Protein AF-A0A961JE05-F1 (afdb_monomer_lite)

Structure (mmCIF, N/CA/C/O backbone):
data_AF-A0A961JE05-F1
#
_entry.id   AF-A0A961JE05-F1
#
loop_
_atom_site.group_PDB
_atom_site.id
_atom_site.type_symbol
_atom_site.label_atom_id
_atom_site.label_alt_id
_atom_site.label_comp_id
_atom_site.label_asym_id
_atom_site.label_entity_id
_atom_site.label_seq_id
_atom_site.pdbx_PDB_ins_code
_atom_site.Cartn_x
_atom_site.Cartn_y
_atom_site.Cartn_z
_atom_site.occupancy
_atom_site.B_iso_or_equiv
_atom_site.auth_seq_id
_atom_site.auth_comp_id
_atom_site.auth_asym_id
_atom_site.auth_atom_id
_atom_site.pdbx_PDB_model_num
ATOM 1 N N . ILE A 1 1 ? -11.642 -9.986 -17.068 1.00 35.81 1 ILE A N 1
ATOM 2 C CA . ILE A 1 1 ? -10.400 -10.765 -16.869 1.00 35.81 1 ILE A CA 1
ATOM 3 C C . ILE A 1 1 ? -9.243 -9.770 -16.890 1.00 35.81 1 ILE A C 1
ATOM 5 O O . ILE A 1 1 ? -8.841 -9.327 -17.954 1.00 35.81 1 ILE A O 1
ATOM 9 N N . TRP A 1 2 ? -8.796 -9.326 -15.712 1.00 45.19 2 TRP A N 1
ATOM 10 C CA . TRP A 1 2 ? -7.617 -8.461 -15.528 1.00 45.19 2 TRP A CA 1
ATOM 11 C C . TRP A 1 2 ? -6.359 -9.343 -15.377 1.00 45.19 2 TRP A C 1
ATOM 13 O O . TRP A 1 2 ? -5.475 -9.059 -14.589 1.00 45.19 2 TRP A O 1
ATOM 23 N N . GLU A 1 3 ? -6.317 -10.487 -16.067 1.00 48.25 3 GLU A N 1
ATOM 24 C CA . GLU A 1 3 ? -5.237 -11.480 -15.931 1.00 48.25 3 GLU A CA 1
ATOM 25 C C . GLU A 1 3 ? -4.136 -11.292 -16.988 1.00 48.25 3 GLU A C 1
ATOM 27 O O . GLU A 1 3 ? -3.041 -11.817 -16.834 1.00 48.25 3 GLU A O 1
ATOM 32 N N . GLY A 1 4 ? -4.375 -10.490 -18.035 1.00 43.50 4 GLY A N 1
ATOM 33 C CA . GLY A 1 4 ? -3.404 -10.285 -19.119 1.00 43.50 4 GLY A CA 1
ATOM 34 C C . GLY A 1 4 ? -2.341 -9.216 -18.838 1.00 43.50 4 GLY A C 1
ATOM 35 O O . GLY A 1 4 ? -1.165 -9.428 -19.111 1.00 43.50 4 GLY A O 1
ATOM 36 N N . SER A 1 5 ? -2.725 -8.067 -18.266 1.00 48.59 5 SER A N 1
ATOM 37 C CA . SER A 1 5 ? -1.797 -6.954 -17.994 1.00 48.59 5 SER A CA 1
ATOM 38 C C . SER A 1 5 ? -1.062 -7.082 -16.657 1.00 48.59 5 SER A C 1
ATOM 40 O O . SER A 1 5 ? 0.028 -6.538 -16.515 1.00 48.59 5 SER A O 1
ATOM 42 N N . GLY A 1 6 ? -1.617 -7.824 -15.690 1.00 47.72 6 GLY A N 1
ATOM 43 C CA . GLY A 1 6 ? -1.034 -8.009 -14.352 1.00 47.72 6 GLY A CA 1
ATOM 44 C C . GLY A 1 6 ? 0.370 -8.628 -14.350 1.00 47.72 6 GLY A C 1
ATOM 45 O O . GLY A 1 6 ? 1.187 -8.293 -13.498 1.00 47.72 6 GLY A O 1
ATOM 46 N N . ASN A 1 7 ? 0.683 -9.474 -15.336 1.00 48.41 7 ASN A N 1
ATOM 47 C CA . ASN A 1 7 ? 1.966 -10.183 -15.402 1.00 48.41 7 ASN A CA 1
ATOM 48 C C . ASN A 1 7 ? 3.118 -9.324 -15.952 1.00 48.41 7 ASN A C 1
ATOM 50 O O . ASN A 1 7 ? 4.263 -9.516 -15.554 1.00 48.41 7 ASN A O 1
ATOM 54 N N . VAL A 1 8 ? 2.832 -8.344 -16.818 1.00 50.69 8 VAL A N 1
ATOM 55 C CA . VAL A 1 8 ? 3.846 -7.387 -17.312 1.00 50.69 8 VAL A CA 1
ATOM 56 C C . VAL A 1 8 ? 4.164 -6.330 -16.244 1.00 50.69 8 VAL A C 1
ATOM 58 O O . VAL A 1 8 ? 5.271 -5.809 -16.183 1.00 50.69 8 VAL A O 1
ATOM 61 N N . ILE A 1 9 ? 3.211 -6.082 -15.348 1.00 56.16 9 ILE A N 1
ATOM 62 C CA . ILE A 1 9 ? 3.231 -5.056 -14.302 1.00 56.16 9 ILE A CA 1
ATOM 63 C C . ILE A 1 9 ? 4.199 -5.379 -13.138 1.00 56.16 9 ILE A C 1
ATOM 65 O O . ILE A 1 9 ? 4.815 -4.482 -12.569 1.00 56.16 9 ILE A O 1
ATOM 69 N N . CYS A 1 10 ? 4.418 -6.660 -12.816 1.00 60.41 10 CYS A N 1
ATOM 70 C CA . CYS A 1 10 ? 5.403 -7.077 -11.802 1.00 60.41 10 CYS A CA 1
ATOM 71 C C . CYS A 1 10 ? 6.865 -6.851 -12.253 1.00 60.41 10 CYS A C 1
ATOM 73 O O . CYS A 1 10 ? 7.786 -6.823 -11.432 1.00 60.41 10 CYS A O 1
ATOM 75 N N . LEU A 1 11 ? 7.105 -6.673 -13.559 1.00 70.38 11 LEU A N 1
ATOM 76 C CA . LEU A 1 11 ? 8.462 -6.620 -14.102 1.00 70.38 11 LEU A CA 1
ATOM 77 C C . LEU A 1 11 ? 9.250 -5.401 -13.636 1.00 70.38 11 LEU A C 1
ATOM 79 O O . LEU A 1 11 ? 10.468 -5.497 -13.565 1.00 70.38 11 LEU A O 1
ATOM 83 N N . ASP A 1 12 ? 8.613 -4.284 -13.294 1.00 77.50 12 ASP A N 1
ATOM 84 C CA . ASP A 1 12 ? 9.356 -3.091 -12.875 1.00 77.50 12 ASP A CA 1
ATOM 85 C C . ASP A 1 12 ? 9.956 -3.245 -11.477 1.00 77.50 12 ASP A C 1
ATOM 87 O O . ASP A 1 12 ? 11.095 -2.835 -11.258 1.00 77.50 12 ASP A O 1
ATOM 91 N N . VAL A 1 13 ? 9.262 -3.939 -10.568 1.00 83.19 13 VAL A N 1
ATOM 92 C CA . VAL A 1 13 ? 9.837 -4.336 -9.273 1.00 83.19 13 VAL A CA 1
ATOM 93 C C . VAL A 1 13 ? 11.004 -5.292 -9.496 1.00 83.19 13 VAL A C 1
ATOM 95 O O . VAL A 1 13 ? 12.065 -5.102 -8.912 1.00 83.19 13 VAL A O 1
ATOM 98 N N . LEU A 1 14 ? 10.848 -6.281 -10.381 1.00 85.12 14 LEU A N 1
ATOM 99 C CA . LEU A 1 14 ? 11.914 -7.241 -10.685 1.00 85.12 14 LEU A CA 1
ATOM 100 C C . LEU A 1 14 ? 13.121 -6.580 -11.369 1.00 85.12 14 LEU A C 1
ATOM 102 O O . LEU A 1 14 ? 14.259 -6.921 -11.068 1.00 85.12 14 LEU A O 1
ATOM 106 N N . ARG A 1 15 ? 12.898 -5.609 -12.258 1.00 86.31 15 ARG A N 1
ATOM 107 C CA . ARG A 1 15 ? 13.955 -4.820 -12.909 1.00 86.31 15 ARG A CA 1
ATOM 108 C C . ARG A 1 15 ? 14.671 -3.912 -11.917 1.00 86.31 15 ARG A C 1
ATOM 110 O O . ARG A 1 15 ? 15.890 -3.792 -12.002 1.00 86.31 15 ARG A O 1
ATOM 117 N N . ALA A 1 16 ? 13.936 -3.282 -11.000 1.00 86.50 16 ALA A N 1
ATOM 118 C CA . ALA A 1 16 ? 14.522 -2.480 -9.932 1.00 86.50 16 ALA A CA 1
ATOM 119 C C . ALA A 1 16 ? 15.357 -3.360 -8.994 1.00 86.50 16 ALA A C 1
ATOM 121 O O . ALA A 1 16 ? 16.524 -3.058 -8.778 1.00 86.50 16 ALA A O 1
ATOM 122 N N . ALA A 1 17 ? 14.811 -4.498 -8.560 1.00 89.69 17 ALA A N 1
ATOM 123 C CA . ALA A 1 17 ? 15.513 -5.491 -7.752 1.00 89.69 17 ALA A CA 1
ATOM 124 C C . ALA A 1 17 ? 16.762 -6.052 -8.451 1.00 89.69 17 ALA A C 1
ATOM 126 O O . ALA A 1 17 ? 17.776 -6.279 -7.808 1.00 89.69 17 ALA A O 1
ATOM 127 N N . ALA A 1 18 ? 16.720 -6.266 -9.769 1.00 91.56 18 ALA A N 1
ATOM 128 C CA . ALA A 1 18 ? 17.885 -6.730 -10.519 1.00 91.56 18 ALA A CA 1
ATOM 129 C C . ALA A 1 18 ? 18.964 -5.645 -10.668 1.00 91.56 18 ALA A C 1
ATOM 131 O O . ALA A 1 18 ? 20.151 -5.961 -10.700 1.00 91.56 18 ALA A O 1
ATOM 132 N N . ARG A 1 19 ? 18.561 -4.374 -10.792 1.00 93.81 19 ARG A N 1
ATOM 133 C CA . ARG A 1 19 ? 19.483 -3.234 -10.899 1.00 93.81 19 ARG A CA 1
ATOM 134 C C . ARG A 1 19 ? 20.139 -2.905 -9.560 1.00 93.81 19 ARG A C 1
ATOM 136 O O . ARG A 1 19 ? 21.309 -2.542 -9.551 1.00 93.81 19 ARG A O 1
ATOM 143 N N . ASP A 1 20 ? 19.376 -3.000 -8.480 1.00 95.19 20 ASP A N 1
ATOM 144 C CA . ASP A 1 20 ? 19.805 -2.688 -7.122 1.00 95.19 20 ASP A CA 1
ATOM 145 C C . ASP A 1 20 ? 19.235 -3.722 -6.130 1.00 95.19 20 ASP A C 1
ATOM 147 O O . ASP A 1 20 ? 18.179 -3.506 -5.522 1.00 95.19 20 ASP A O 1
ATOM 151 N N . PRO A 1 21 ? 19.899 -4.885 -5.993 1.00 93.44 21 PRO A N 1
ATOM 152 C CA . PRO A 1 21 ? 19.425 -5.969 -5.134 1.00 93.44 21 PRO A CA 1
ATOM 153 C C . PRO A 1 21 ? 19.398 -5.603 -3.649 1.00 93.44 21 PRO A C 1
ATOM 155 O O . PRO A 1 21 ? 18.571 -6.126 -2.901 1.00 93.44 21 PRO A O 1
ATOM 158 N N . GLU A 1 22 ? 20.280 -4.700 -3.219 1.00 93.56 22 GLU A N 1
ATOM 159 C CA . GLU A 1 22 ? 20.389 -4.272 -1.822 1.00 93.56 22 GLU A CA 1
ATOM 160 C C . GLU A 1 22 ? 19.148 -3.474 -1.389 1.00 93.56 22 GLU A C 1
ATOM 162 O O . GLU A 1 22 ? 18.673 -3.619 -0.260 1.00 93.56 22 GLU A O 1
ATOM 167 N N . SER A 1 23 ? 18.534 -2.730 -2.316 1.00 92.81 23 SER A N 1
ATOM 168 C CA . SER A 1 23 ? 17.293 -1.980 -2.077 1.00 92.81 23 SER A CA 1
ATOM 169 C C . SER A 1 23 ? 16.045 -2.845 -1.867 1.00 92.81 23 SER A C 1
ATOM 171 O O . SER A 1 23 ? 15.020 -2.336 -1.410 1.00 92.81 23 SER A O 1
ATOM 173 N N . VAL A 1 24 ? 16.085 -4.149 -2.167 1.00 93.38 24 VAL A N 1
ATOM 174 C CA . VAL A 1 24 ? 14.910 -5.030 -2.016 1.00 93.38 24 VAL A CA 1
ATOM 175 C C . VAL A 1 24 ? 14.473 -5.125 -0.557 1.00 93.38 24 VAL A C 1
ATOM 177 O O . VAL A 1 24 ? 13.277 -5.049 -0.275 1.00 93.38 24 VAL A O 1
ATOM 180 N N . ALA A 1 25 ? 15.427 -5.260 0.367 1.00 94.81 25 ALA A N 1
ATOM 181 C CA . ALA A 1 25 ? 15.124 -5.325 1.794 1.00 94.81 25 ALA A CA 1
ATOM 182 C C . ALA A 1 25 ? 14.449 -4.029 2.266 1.00 94.81 25 ALA A C 1
ATOM 184 O O . ALA A 1 25 ? 13.364 -4.081 2.839 1.00 94.81 25 ALA A O 1
ATOM 185 N N . ALA A 1 26 ? 15.023 -2.877 1.904 1.00 94.69 26 ALA A N 1
ATOM 186 C CA . ALA A 1 26 ? 14.462 -1.570 2.236 1.00 94.69 26 ALA A CA 1
ATOM 187 C C . ALA A 1 26 ? 13.033 -1.394 1.689 1.00 94.69 26 ALA A C 1
ATOM 189 O O . ALA A 1 26 ? 12.142 -0.947 2.408 1.00 94.69 26 ALA A O 1
ATOM 190 N N . LEU A 1 27 ? 12.772 -1.807 0.443 1.00 94.12 27 LEU A N 1
ATOM 191 C CA . LEU A 1 27 ? 11.429 -1.752 -0.140 1.00 94.12 27 LEU A CA 1
ATOM 192 C C . LEU A 1 27 ? 10.422 -2.614 0.639 1.00 94.12 27 LEU A C 1
ATOM 194 O O . LEU A 1 27 ? 9.290 -2.186 0.873 1.00 94.12 27 LEU A O 1
ATOM 198 N N . LEU A 1 28 ? 10.809 -3.833 1.018 1.00 95.19 28 LEU A N 1
ATOM 199 C CA . LEU A 1 28 ? 9.944 -4.735 1.781 1.00 95.19 28 LEU A CA 1
ATOM 200 C C . LEU A 1 28 ? 9.666 -4.198 3.189 1.00 95.19 28 LEU A C 1
ATOM 202 O O . LEU A 1 28 ? 8.523 -4.279 3.647 1.00 95.19 28 LEU A O 1
ATOM 206 N N . ASP A 1 29 ? 10.667 -3.604 3.837 1.00 96.50 29 ASP A N 1
ATOM 207 C CA . ASP A 1 29 ? 10.526 -2.982 5.153 1.00 96.50 29 ASP A CA 1
ATOM 208 C C . ASP A 1 29 ? 9.574 -1.781 5.113 1.00 96.50 29 ASP A C 1
ATOM 210 O O . ASP A 1 29 ? 8.691 -1.664 5.967 1.00 96.50 29 ASP A O 1
ATOM 214 N N . GLU A 1 30 ? 9.660 -0.945 4.077 1.00 96.56 30 GLU A N 1
ATOM 215 C CA . GLU A 1 30 ? 8.742 0.181 3.863 1.00 96.56 30 GLU A CA 1
ATOM 216 C C . GLU A 1 30 ? 7.302 -0.289 3.596 1.00 96.56 30 GLU A C 1
ATOM 218 O O . GLU A 1 30 ? 6.339 0.234 4.169 1.00 96.56 30 GLU A O 1
ATOM 223 N N . ILE A 1 31 ? 7.121 -1.342 2.788 1.00 97.12 31 ILE A N 1
ATOM 224 C CA . ILE A 1 31 ? 5.802 -1.962 2.576 1.00 97.12 31 ILE A CA 1
ATOM 225 C C . ILE A 1 31 ? 5.252 -2.512 3.898 1.00 97.12 31 ILE A C 1
ATOM 227 O O . ILE A 1 31 ? 4.056 -2.360 4.184 1.00 97.12 31 ILE A O 1
ATOM 231 N N . ALA A 1 32 ? 6.095 -3.143 4.718 1.00 97.25 32 ALA A N 1
ATOM 232 C CA . ALA A 1 32 ? 5.706 -3.672 6.019 1.00 97.25 32 ALA A CA 1
ATOM 233 C C . ALA A 1 32 ? 5.329 -2.550 6.999 1.00 97.25 32 ALA A C 1
ATOM 235 O O . ALA A 1 32 ? 4.313 -2.666 7.692 1.00 97.25 32 ALA A O 1
ATOM 236 N N . LEU A 1 33 ? 6.085 -1.451 7.024 1.00 97.69 33 LEU A N 1
ATOM 237 C CA . LEU A 1 33 ? 5.799 -0.265 7.829 1.00 97.69 33 LEU A CA 1
ATOM 238 C C . LEU A 1 33 ? 4.443 0.348 7.458 1.00 97.69 33 LEU A C 1
ATOM 240 O O . LEU A 1 33 ? 3.571 0.493 8.321 1.00 97.69 33 LEU A O 1
ATOM 244 N N . ALA A 1 34 ? 4.223 0.624 6.170 1.00 97.44 34 ALA A N 1
ATOM 245 C CA . ALA A 1 34 ? 2.950 1.143 5.671 1.00 97.44 34 ALA A CA 1
ATOM 246 C C . ALA A 1 34 ? 1.783 0.193 5.992 1.00 97.44 34 ALA A C 1
ATOM 248 O O . ALA A 1 34 ? 0.705 0.625 6.408 1.00 97.44 34 ALA A O 1
ATOM 249 N N . SER A 1 35 ? 2.011 -1.118 5.869 1.00 97.38 35 SER A N 1
ATOM 250 C CA . SER A 1 35 ? 1.028 -2.151 6.206 1.00 97.38 35 SER A CA 1
ATOM 251 C C . SER A 1 35 ? 0.642 -2.136 7.687 1.00 97.38 35 SER A C 1
ATOM 253 O O . SER A 1 35 ? -0.545 -2.243 8.007 1.00 97.38 35 SER A O 1
ATOM 255 N N . ARG A 1 36 ? 1.609 -1.988 8.604 1.00 97.44 36 ARG A N 1
ATOM 256 C CA . ARG A 1 36 ? 1.341 -1.873 10.048 1.00 97.44 36 ARG A CA 1
ATOM 257 C C . ARG A 1 36 ? 0.541 -0.612 10.365 1.00 97.44 36 ARG A C 1
ATOM 259 O O . ARG A 1 36 ? -0.488 -0.710 11.033 1.00 97.44 36 ARG A O 1
ATOM 266 N N . ALA A 1 37 ? 0.950 0.534 9.823 1.00 97.12 37 ALA A N 1
ATOM 267 C CA . ALA A 1 37 ? 0.250 1.804 10.016 1.00 97.12 37 ALA A CA 1
ATOM 268 C C . ALA A 1 37 ? -1.213 1.734 9.541 1.00 97.12 37 ALA A C 1
ATOM 270 O O . ALA A 1 37 ? -2.130 2.139 10.257 1.00 97.12 37 ALA A O 1
ATOM 271 N N . LEU A 1 38 ? -1.459 1.148 8.366 1.00 96.44 38 LEU A N 1
ATOM 272 C CA . LEU A 1 38 ? -2.813 0.974 7.836 1.00 96.44 38 LEU A CA 1
ATOM 273 C C . LEU A 1 38 ? -3.669 0.031 8.682 1.00 96.44 38 LEU A C 1
ATOM 275 O O . LEU A 1 38 ? -4.857 0.292 8.858 1.00 96.44 38 LEU A O 1
ATOM 279 N N . ARG A 1 39 ? -3.091 -1.039 9.237 1.00 95.88 39 ARG A N 1
ATOM 280 C CA . ARG A 1 39 ? -3.814 -1.939 10.151 1.00 95.88 39 ARG A CA 1
ATOM 281 C C . ARG A 1 39 ? -4.158 -1.274 11.479 1.00 95.88 39 ARG A C 1
ATOM 283 O O . ARG A 1 39 ? -5.219 -1.568 12.018 1.00 95.88 39 ARG A O 1
ATOM 290 N N . ALA A 1 40 ? -3.304 -0.383 11.980 1.00 95.25 40 ALA A N 1
ATOM 291 C CA . ALA A 1 40 ? -3.599 0.408 13.172 1.00 95.25 40 ALA A CA 1
ATOM 292 C C . ALA A 1 40 ? -4.752 1.398 12.921 1.00 95.25 40 ALA A C 1
ATOM 294 O O . ALA A 1 40 ? -5.650 1.523 13.750 1.00 95.25 40 ALA A O 1
ATOM 295 N N . LEU A 1 41 ? -4.767 2.053 11.755 1.00 94.44 41 LEU A N 1
ATOM 296 C CA . LEU A 1 41 ? -5.840 2.977 11.359 1.00 94.44 41 LEU A CA 1
ATOM 297 C C . LEU A 1 41 ? -7.156 2.269 11.011 1.00 94.44 41 LEU A C 1
ATOM 299 O O . LEU A 1 41 ? -8.232 2.817 11.246 1.00 94.44 41 LEU A O 1
ATOM 303 N N . HIS A 1 42 ? -7.073 1.063 10.447 1.00 94.56 42 HIS A N 1
ATOM 304 C CA . HIS A 1 42 ? -8.214 0.265 10.009 1.00 94.56 42 HIS A CA 1
ATOM 305 C C . HIS A 1 42 ? -8.118 -1.171 10.552 1.00 94.56 42 HIS A C 1
ATOM 307 O O . HIS A 1 42 ? -7.755 -2.097 9.811 1.00 94.56 42 HIS A O 1
ATOM 313 N N . PRO A 1 43 ? -8.447 -1.389 11.839 1.00 95.31 43 PRO A N 1
ATOM 314 C CA . PRO A 1 43 ? -8.426 -2.718 12.439 1.00 95.31 43 PRO A CA 1
ATOM 315 C C . PRO A 1 43 ? -9.315 -3.706 11.675 1.00 95.31 43 PRO A C 1
ATOM 317 O O . PRO A 1 43 ? -10.430 -3.382 11.272 1.00 95.31 43 PRO A O 1
ATOM 320 N N . GLY A 1 44 ? -8.810 -4.922 11.453 1.00 94.31 44 GLY A N 1
ATOM 321 C CA . GLY A 1 44 ? -9.534 -5.970 10.724 1.00 94.31 44 GLY A CA 1
ATOM 322 C C . GLY A 1 44 ? -9.566 -5.809 9.198 1.00 94.31 44 GLY A C 1
ATOM 323 O O . GLY A 1 44 ? -10.195 -6.621 8.522 1.00 94.31 44 GLY A O 1
ATOM 324 N N . CYS A 1 45 ? -8.880 -4.811 8.627 1.00 96.31 45 CYS A N 1
ATOM 325 C CA . CYS A 1 45 ? -8.826 -4.655 7.174 1.00 96.31 45 CYS A CA 1
ATOM 326 C C . CYS A 1 45 ? -8.025 -5.771 6.472 1.00 96.31 45 CYS A C 1
ATOM 328 O O . CYS A 1 45 ? -7.043 -6.329 6.989 1.00 96.31 45 CYS A O 1
ATOM 330 N N . LYS A 1 46 ? -8.406 -6.050 5.222 1.00 96.94 46 LYS A N 1
ATOM 331 C CA . LYS A 1 46 ? -7.580 -6.779 4.257 1.00 96.94 46 LYS A CA 1
ATOM 332 C C . LYS A 1 46 ? -6.647 -5.779 3.579 1.00 96.94 46 LYS A C 1
ATOM 334 O O . LYS A 1 46 ? -7.099 -4.752 3.096 1.00 96.94 46 LYS A O 1
ATOM 339 N N . LEU A 1 47 ? -5.356 -6.089 3.498 1.00 97.38 47 LEU A N 1
ATOM 340 C CA . LEU A 1 47 ? -4.422 -5.273 2.722 1.00 97.38 47 LEU A CA 1
ATOM 341 C C . LEU A 1 47 ? -4.337 -5.770 1.277 1.00 97.38 47 LEU A C 1
ATOM 343 O O . LEU A 1 47 ? -4.217 -6.979 1.035 1.00 97.38 47 LEU A O 1
ATOM 347 N N . ASN A 1 48 ? -4.365 -4.829 0.339 1.00 96.31 48 ASN A N 1
ATOM 348 C CA . ASN A 1 48 ? -4.005 -5.019 -1.060 1.00 96.31 48 ASN A CA 1
ATOM 349 C C . ASN A 1 48 ? -2.694 -4.273 -1.322 1.00 96.31 48 ASN A C 1
ATOM 351 O O . ASN A 1 48 ? -2.626 -3.065 -1.109 1.00 96.31 48 ASN A O 1
ATOM 355 N N . VAL A 1 49 ? -1.675 -5.000 -1.782 1.00 94.88 49 VAL A N 1
ATOM 356 C CA . VAL A 1 49 ? -0.364 -4.453 -2.150 1.00 94.88 49 VAL A CA 1
ATOM 357 C C . VAL A 1 49 ? -0.138 -4.711 -3.633 1.00 94.88 49 VAL A C 1
ATOM 359 O O . VAL A 1 49 ? -0.306 -5.848 -4.074 1.00 94.88 49 VAL A O 1
ATOM 362 N N . ALA A 1 50 ? 0.193 -3.675 -4.404 1.00 91.88 50 ALA A N 1
ATOM 363 C CA . ALA A 1 50 ? 0.437 -3.805 -5.840 1.00 91.88 50 ALA A CA 1
ATOM 364 C C . ALA A 1 50 ? 1.377 -2.713 -6.364 1.00 91.88 50 ALA A C 1
ATOM 366 O O . ALA A 1 50 ? 1.155 -1.531 -6.116 1.00 91.88 50 ALA A O 1
ATOM 367 N N . ALA A 1 51 ? 2.377 -3.096 -7.155 1.00 90.25 51 ALA A N 1
ATOM 368 C CA . ALA A 1 51 ? 3.035 -2.190 -8.093 1.00 90.25 51 ALA A CA 1
ATOM 369 C C . ALA A 1 51 ? 2.263 -2.264 -9.414 1.00 90.25 51 ALA A C 1
ATOM 371 O O . ALA A 1 51 ? 1.977 -3.374 -9.847 1.00 90.25 51 ALA A O 1
ATOM 372 N N . LEU A 1 52 ? 1.869 -1.123 -9.993 1.00 85.94 52 LEU A N 1
ATOM 373 C CA . L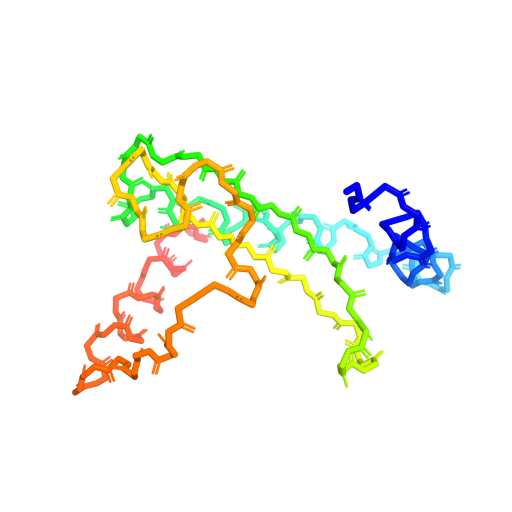EU A 1 52 ? 1.132 -1.053 -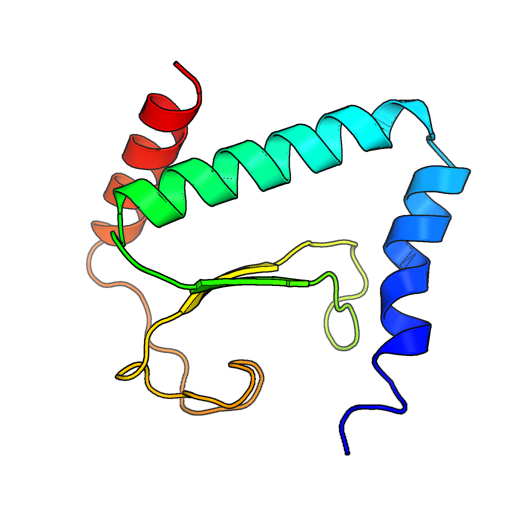11.265 1.00 85.94 52 LEU A CA 1
ATOM 374 C C . LEU A 1 52 ? 1.993 -0.443 -12.380 1.00 85.94 52 LEU A C 1
ATOM 376 O O . LEU A 1 52 ? 2.903 -1.096 -12.861 1.00 85.94 52 LEU A O 1
ATOM 380 N N . GLY A 1 53 ? 1.714 0.797 -12.791 1.00 83.38 53 GLY A N 1
ATOM 381 C CA . GLY A 1 53 ? 2.586 1.540 -13.714 1.00 83.38 53 GLY A CA 1
ATOM 382 C C . GLY A 1 53 ? 2.009 1.856 -15.099 1.00 83.38 53 GLY A C 1
ATOM 383 O O . GLY A 1 53 ? 2.678 2.498 -15.898 1.00 83.38 53 GLY A O 1
ATOM 384 N N . ASN A 1 54 ? 0.757 1.479 -15.394 1.00 83.31 54 ASN A N 1
ATOM 385 C CA . ASN A 1 54 ? 0.156 1.710 -16.723 1.00 83.31 54 ASN A CA 1
ATOM 386 C C . ASN A 1 54 ? -0.049 3.195 -17.074 1.00 83.31 54 ASN A C 1
ATOM 388 O O . ASN A 1 54 ? -0.071 3.548 -18.248 1.00 83.31 54 ASN A O 1
ATOM 392 N N . VAL A 1 55 ? -0.268 4.046 -16.066 1.00 85.88 55 VAL A N 1
ATOM 393 C CA . VAL A 1 55 ? -0.537 5.485 -16.251 1.00 85.88 55 VAL A CA 1
ATOM 394 C C . VAL A 1 55 ? 0.684 6.327 -15.879 1.00 85.88 55 VAL A C 1
ATOM 396 O O . VAL A 1 55 ? 1.029 7.261 -16.593 1.00 85.88 55 VAL A O 1
ATOM 399 N N . VAL A 1 56 ? 1.356 5.988 -14.775 1.00 87.62 56 VAL A N 1
ATOM 400 C CA . VAL A 1 56 ? 2.576 6.658 -14.304 1.00 87.62 56 VAL A CA 1
ATOM 401 C C . VAL A 1 56 ? 3.710 5.643 -14.325 1.00 87.62 56 VAL A C 1
ATOM 403 O O . VAL A 1 56 ? 3.658 4.670 -13.579 1.00 87.62 56 VAL A O 1
ATOM 406 N N . SER A 1 57 ? 4.717 5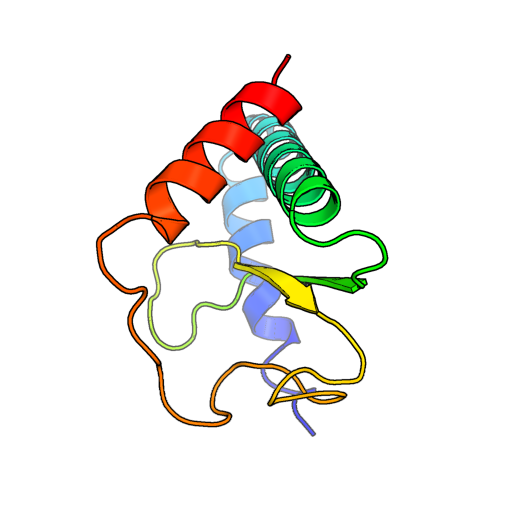.879 -15.167 1.00 87.38 57 SER A N 1
ATOM 407 C CA . SER A 1 57 ? 5.825 4.943 -15.418 1.00 87.38 57 SER A CA 1
ATOM 408 C C . SER A 1 57 ? 6.867 4.875 -14.301 1.00 87.38 57 SER A C 1
ATOM 410 O O . SER A 1 57 ? 7.658 3.938 -14.252 1.00 87.38 57 SER A O 1
ATOM 412 N N . GLN A 1 58 ? 6.902 5.862 -13.403 1.00 88.62 58 GLN A N 1
ATOM 413 C CA . GLN A 1 58 ? 7.767 5.810 -12.229 1.00 88.62 58 GLN A CA 1
ATOM 414 C C . GLN A 1 58 ? 7.317 4.669 -11.309 1.00 88.62 58 GLN A C 1
ATOM 416 O O . GLN A 1 58 ? 6.131 4.578 -10.991 1.00 88.62 58 GLN A O 1
ATOM 421 N N . LEU A 1 59 ? 8.254 3.831 -10.847 1.00 89.19 59 LEU A N 1
ATOM 422 C CA . LEU A 1 59 ? 7.955 2.757 -9.899 1.00 89.19 59 LEU A CA 1
ATOM 423 C C . LEU A 1 59 ? 7.308 3.331 -8.632 1.00 89.19 59 LEU A C 1
ATOM 425 O O . LEU A 1 59 ? 7.876 4.187 -7.960 1.00 89.19 59 LEU A O 1
ATOM 429 N N . HIS A 1 60 ? 6.129 2.821 -8.302 1.00 92.12 60 HIS A N 1
ATOM 430 C CA . HIS A 1 60 ? 5.413 3.137 -7.076 1.00 92.12 60 HIS A CA 1
ATOM 431 C C . HIS A 1 60 ? 4.611 1.913 -6.635 1.00 92.12 60 HIS A C 1
ATOM 433 O O . HIS A 1 60 ? 4.094 1.155 -7.463 1.00 92.12 60 HIS A O 1
ATOM 439 N N . VAL A 1 61 ? 4.501 1.723 -5.323 1.00 93.44 61 VAL A N 1
ATOM 440 C CA . VAL A 1 61 ? 3.770 0.604 -4.726 1.00 93.44 61 VAL A CA 1
ATOM 441 C C . VAL A 1 61 ? 2.551 1.142 -3.992 1.00 93.44 61 VAL A C 1
ATOM 443 O O . VAL A 1 61 ? 2.652 1.991 -3.111 1.00 93.44 61 VAL A O 1
ATOM 446 N N . HIS A 1 62 ? 1.382 0.633 -4.360 1.00 94.75 62 HIS A N 1
ATOM 447 C CA . HIS A 1 62 ? 0.126 0.890 -3.670 1.00 94.75 62 HIS A CA 1
ATOM 448 C C . HIS A 1 62 ? 0.021 -0.053 -2.473 1.00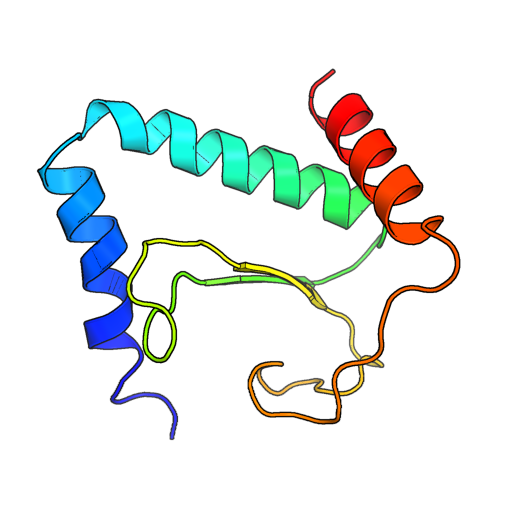 94.75 62 HIS A C 1
ATOM 450 O O . HIS A 1 62 ? 0.119 -1.266 -2.650 1.00 94.75 62 HIS A O 1
ATOM 456 N N . VAL A 1 63 ? -0.236 0.484 -1.280 1.00 96.31 63 VAL A N 1
ATOM 457 C CA . VAL A 1 63 ? -0.599 -0.285 -0.078 1.00 96.31 63 VAL A CA 1
ATOM 458 C C . VAL A 1 63 ? -1.955 0.233 0.394 1.00 96.31 63 VAL A C 1
ATOM 460 O O . VAL A 1 63 ? -2.084 1.397 0.762 1.00 96.31 63 VAL A O 1
ATOM 463 N N . ILE A 1 64 ? -2.992 -0.601 0.310 1.00 96.12 64 ILE A N 1
ATOM 464 C CA . ILE A 1 64 ? -4.389 -0.164 0.441 1.00 96.12 64 ILE A CA 1
ATOM 465 C C . ILE A 1 64 ? -5.114 -1.029 1.475 1.00 96.12 64 ILE A C 1
ATOM 467 O O . ILE A 1 64 ? -5.157 -2.253 1.342 1.00 96.12 64 ILE A O 1
ATOM 471 N N . ALA A 1 65 ? -5.731 -0.392 2.473 1.00 96.62 65 ALA A N 1
ATOM 472 C CA . ALA A 1 65 ? -6.650 -1.042 3.407 1.00 96.62 65 ALA A CA 1
ATOM 473 C C . ALA A 1 65 ? -8.040 -1.223 2.774 1.00 96.62 65 ALA A C 1
ATOM 475 O O . ALA A 1 65 ? -8.607 -0.279 2.228 1.00 96.62 65 ALA A O 1
ATOM 476 N N . ARG A 1 66 ? -8.586 -2.439 2.849 1.00 97.25 66 ARG A N 1
ATOM 477 C CA . ARG A 1 66 ? -9.868 -2.856 2.261 1.00 97.25 66 ARG A CA 1
ATOM 478 C C . ARG A 1 66 ? -10.771 -3.507 3.302 1.00 97.25 66 ARG A C 1
ATOM 480 O O . ARG A 1 66 ? -10.283 -4.153 4.234 1.00 97.25 66 ARG A O 1
ATOM 487 N N . HIS A 1 67 ? -12.081 -3.395 3.125 1.00 96.19 67 HIS A N 1
ATOM 488 C CA . HIS A 1 67 ? -13.080 -4.062 3.965 1.00 96.19 67 HIS A CA 1
ATOM 489 C C . HIS A 1 67 ? -14.374 -4.321 3.183 1.00 96.19 67 HIS A C 1
ATOM 491 O O . HIS A 1 67 ? -14.635 -3.683 2.170 1.00 96.19 67 HIS A O 1
ATOM 497 N N . ALA A 1 68 ? -15.221 -5.233 3.671 1.00 95.44 68 ALA A N 1
ATOM 498 C CA . ALA A 1 68 ? -16.399 -5.713 2.934 1.00 95.44 68 ALA A CA 1
ATOM 499 C C . ALA A 1 68 ? -17.435 -4.634 2.554 1.00 95.44 68 ALA A C 1
ATOM 501 O O . ALA A 1 68 ? -18.259 -4.858 1.674 1.00 95.44 68 ALA A O 1
ATOM 502 N N . GLY A 1 69 ? -17.398 -3.483 3.227 1.00 92.88 69 GLY A N 1
ATOM 503 C CA . GLY A 1 69 ? -18.282 -2.343 2.976 1.00 92.88 69 GLY A CA 1
ATOM 504 C C . GLY A 1 69 ? -17.626 -1.190 2.217 1.00 92.88 69 GLY A C 1
ATOM 505 O O . GLY A 1 69 ? -18.226 -0.122 2.141 1.00 92.88 69 GLY A O 1
ATOM 506 N N . ASP A 1 70 ? -16.391 -1.346 1.727 1.00 93.81 70 ASP A N 1
ATOM 507 C CA . ASP A 1 70 ? -15.752 -0.295 0.932 1.00 93.81 70 ASP A CA 1
ATOM 508 C C . ASP A 1 70 ? -16.359 -0.198 -0.475 1.00 93.81 70 ASP A C 1
ATOM 510 O O . ASP A 1 70 ? -16.927 -1.157 -0.997 1.00 93.81 70 ASP A O 1
ATOM 514 N N . ALA A 1 71 ? -16.234 0.979 -1.096 1.00 92.81 71 ALA A N 1
ATOM 515 C CA . ALA A 1 71 ? -16.930 1.326 -2.338 1.00 92.81 71 ALA A CA 1
ATOM 516 C C . ALA A 1 71 ? -16.641 0.385 -3.522 1.00 92.81 71 ALA A C 1
ATOM 518 O O . ALA A 1 71 ? -17.434 0.319 -4.460 1.00 92.81 71 ALA A O 1
ATOM 519 N N . ALA A 1 72 ? -15.512 -0.325 -3.498 1.00 94.56 72 ALA A N 1
ATOM 520 C CA . ALA A 1 72 ? -15.096 -1.196 -4.587 1.00 94.56 72 ALA A CA 1
ATOM 521 C C . ALA A 1 72 ? -15.156 -2.684 -4.223 1.00 94.56 72 ALA A C 1
ATOM 523 O O . ALA A 1 72 ? -14.842 -3.512 -5.074 1.00 94.56 72 ALA A O 1
ATOM 524 N N . TRP A 1 73 ? -15.513 -3.068 -2.996 1.00 94.25 73 TRP A N 1
ATOM 525 C CA . TRP A 1 73 ? -15.471 -4.467 -2.568 1.00 94.25 73 TRP A CA 1
ATOM 526 C C . TRP A 1 73 ? -16.425 -5.363 -3.389 1.00 94.25 73 TRP A C 1
ATOM 528 O O . TRP A 1 73 ? -17.553 -4.957 -3.668 1.00 94.25 73 TRP A O 1
ATOM 538 N N . PRO A 1 74 ? -16.025 -6.594 -3.785 1.00 94.00 74 PRO A N 1
ATOM 539 C CA . PRO A 1 74 ? -14.715 -7.245 -3.616 1.00 94.00 74 PRO A CA 1
ATOM 540 C C . PRO A 1 74 ? -13.733 -6.986 -4.777 1.00 94.00 74 PRO A C 1
ATOM 542 O O . PRO A 1 74 ? -12.697 -7.642 -4.887 1.00 94.00 74 PRO A O 1
ATOM 545 N N . LYS A 1 75 ? -14.057 -6.064 -5.683 1.00 92.81 75 LYS A N 1
ATOM 546 C CA . LYS A 1 75 ? -13.251 -5.732 -6.862 1.00 92.81 75 LYS A CA 1
ATOM 547 C C . LYS A 1 75 ? -12.001 -4.909 -6.476 1.00 92.81 75 LYS A C 1
ATOM 549 O O . LYS A 1 75 ? -11.902 -4.368 -5.363 1.00 92.81 75 LYS A O 1
ATOM 554 N N . PRO A 1 76 ? -11.006 -4.803 -7.374 1.00 91.38 76 PRO A N 1
ATOM 555 C CA . PRO A 1 76 ? -9.916 -3.840 -7.228 1.00 91.38 76 PRO A CA 1
ATOM 556 C C . PRO A 1 76 ? -10.439 -2.396 -7.175 1.00 91.38 76 PRO A C 1
ATOM 558 O O . PRO A 1 76 ? -11.475 -2.100 -7.762 1.00 91.38 76 PRO A O 1
ATOM 561 N N . VAL A 1 77 ? -9.717 -1.499 -6.494 1.00 91.88 77 VAL A N 1
ATOM 562 C CA . VAL A 1 77 ? -10.139 -0.088 -6.349 1.00 91.88 77 VAL A CA 1
ATOM 563 C C . VAL A 1 77 ? -9.890 0.755 -7.601 1.00 91.88 77 VAL A C 1
ATOM 565 O O . VAL A 1 77 ? -10.549 1.767 -7.809 1.00 91.88 77 VAL A O 1
ATOM 568 N N . TRP A 1 78 ? -8.914 0.375 -8.430 1.00 91.19 78 TRP A N 1
ATOM 569 C CA . TRP A 1 78 ? -8.472 1.207 -9.547 1.00 91.19 78 TRP A CA 1
ATOM 570 C C . TRP A 1 78 ? -9.543 1.271 -10.642 1.00 91.19 78 TRP A C 1
ATOM 572 O O . TRP A 1 78 ? -9.940 0.241 -11.186 1.00 91.19 78 TRP A O 1
ATOM 582 N N . GLY A 1 79 ? -9.987 2.487 -10.972 1.00 88.12 79 GLY A N 1
ATOM 583 C CA . GLY A 1 79 ? -11.031 2.727 -11.974 1.00 88.12 79 GLY A CA 1
ATOM 584 C C . GLY A 1 79 ? -12.464 2.524 -11.469 1.00 88.12 79 GLY A C 1
ATOM 585 O O . GLY A 1 79 ? -13.378 2.445 -12.286 1.00 88.12 79 GLY A O 1
ATOM 586 N N . VAL A 1 80 ? -12.673 2.427 -10.151 1.00 89.81 80 VAL A N 1
ATOM 587 C CA . VAL A 1 80 ? -14.004 2.311 -9.537 1.00 89.81 80 VAL A CA 1
ATOM 588 C C . VAL A 1 80 ? -14.342 3.587 -8.762 1.00 89.81 80 VAL A C 1
ATOM 590 O O . VAL A 1 80 ? -13.608 3.967 -7.854 1.00 89.81 80 VAL A O 1
ATOM 593 N N . GLY A 1 81 ? -15.484 4.204 -9.079 1.00 86.81 81 GLY A N 1
ATOM 594 C CA . GLY A 1 81 ? -15.980 5.407 -8.401 1.00 86.81 81 GLY A CA 1
ATOM 595 C C . GLY A 1 81 ? -15.219 6.690 -8.755 1.00 86.81 81 GLY A C 1
ATOM 596 O O . GLY A 1 81 ? -14.395 6.713 -9.668 1.00 86.81 81 GLY A O 1
ATOM 597 N N . GLU A 1 82 ? -15.515 7.767 -8.026 1.00 88.19 82 GLU A N 1
ATOM 598 C CA . GLU A 1 82 ? -14.839 9.063 -8.154 1.00 88.19 82 GLU A CA 1
ATOM 599 C C . GLU A 1 82 ? 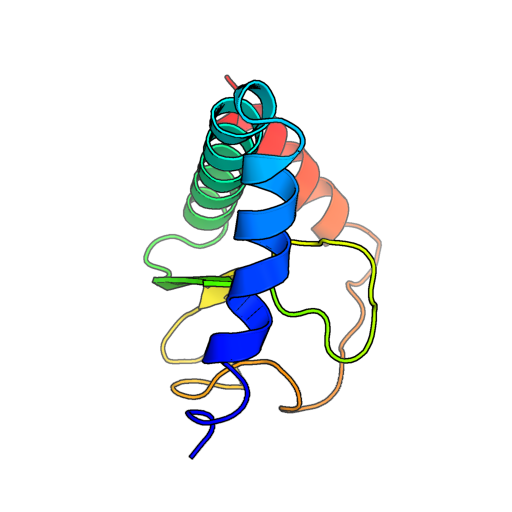-13.839 9.278 -7.011 1.00 88.19 82 GLU A C 1
ATOM 601 O O . GLU A 1 82 ? -14.060 8.856 -5.873 1.00 88.19 82 GLU A O 1
ATOM 606 N N . CYS A 1 83 ? -12.726 9.954 -7.307 1.00 86.00 83 CYS A N 1
ATOM 607 C CA . CYS A 1 83 ? -11.735 10.300 -6.293 1.00 86.00 83 CYS A CA 1
ATOM 608 C C . CYS A 1 83 ? -12.286 11.394 -5.368 1.00 86.00 83 CYS A C 1
ATOM 610 O O . CYS A 1 83 ? -12.534 12.517 -5.804 1.00 86.00 83 CYS A O 1
ATOM 612 N N . ALA A 1 84 ? -12.439 11.079 -4.081 1.00 87.62 84 ALA A N 1
ATOM 613 C CA . ALA A 1 84 ? -12.819 12.046 -3.060 1.00 87.62 84 ALA A CA 1
ATOM 614 C C . ALA A 1 84 ? -11.573 12.589 -2.349 1.00 87.62 84 ALA A C 1
ATOM 616 O O . ALA A 1 84 ? -10.821 11.838 -1.725 1.00 87.62 84 ALA A O 1
ATOM 617 N N . ALA A 1 85 ? -11.369 13.905 -2.408 1.00 88.31 85 ALA A N 1
ATOM 618 C CA . ALA A 1 85 ? -10.274 14.552 -1.698 1.00 88.31 85 ALA A CA 1
ATOM 619 C C . ALA A 1 85 ? -10.447 14.426 -0.175 1.00 88.31 85 ALA A C 1
ATOM 621 O O . ALA A 1 85 ? -11.543 14.599 0.368 1.00 88.31 85 ALA A O 1
ATOM 622 N N . TYR A 1 86 ? -9.344 14.174 0.532 1.00 87.69 86 TYR A N 1
ATOM 623 C CA . TYR A 1 86 ? -9.337 14.250 1.987 1.00 87.69 86 TYR A CA 1
ATOM 624 C C . TYR A 1 86 ? -9.611 15.687 2.444 1.00 87.69 86 TYR A C 1
ATOM 626 O O . TYR A 1 86 ? -8.924 16.617 2.026 1.00 87.69 86 TYR A O 1
ATOM 634 N N . ARG A 1 87 ? -10.592 15.862 3.334 1.00 85.44 87 ARG A N 1
ATOM 635 C CA . ARG A 1 87 ? -10.941 17.177 3.889 1.00 85.44 87 ARG A CA 1
ATOM 636 C C . ARG A 1 87 ? -9.921 17.638 4.931 1.00 85.44 87 ARG A C 1
ATOM 638 O O . ARG A 1 87 ? -9.419 16.828 5.715 1.00 85.44 87 ARG A O 1
ATOM 645 N N . ASP A 1 88 ? -9.642 18.940 4.917 1.00 82.12 88 ASP A N 1
ATOM 646 C CA . ASP A 1 88 ? -8.980 19.718 5.976 1.00 82.12 88 ASP A CA 1
ATOM 647 C C . ASP A 1 88 ? -7.628 19.174 6.480 1.00 82.12 88 ASP A C 1
ATOM 649 O O . ASP A 1 88 ? -7.216 19.442 7.605 1.00 82.12 88 ASP A O 1
ATOM 653 N N . GLY A 1 89 ? -6.924 18.358 5.683 1.00 80.56 89 GLY A N 1
ATOM 654 C CA . GLY A 1 89 ? -5.609 17.794 6.028 1.00 80.56 89 GLY A CA 1
ATOM 655 C C . GLY A 1 89 ? -5.597 16.782 7.188 1.00 80.56 89 GLY A C 1
ATOM 656 O O . GLY A 1 89 ? -4.582 16.121 7.417 1.00 80.56 89 GLY A O 1
ATOM 657 N N . ALA A 1 90 ? -6.719 16.583 7.883 1.00 83.75 90 ALA A N 1
ATOM 658 C CA . ALA A 1 90 ? -6.824 15.700 9.045 1.00 83.75 90 ALA A CA 1
ATOM 659 C C . ALA A 1 90 ? -6.479 14.237 8.718 1.00 83.75 90 ALA A C 1
ATOM 661 O O . ALA A 1 90 ? -5.974 13.495 9.561 1.00 83.75 90 ALA A O 1
ATOM 662 N N . ALA A 1 91 ? -6.731 13.788 7.485 1.00 86.31 91 ALA A N 1
ATOM 663 C CA . ALA A 1 91 ? -6.308 12.461 7.044 1.00 86.31 91 ALA A CA 1
ATOM 664 C C . ALA A 1 91 ? -4.782 12.347 6.929 1.00 86.31 91 ALA A C 1
ATOM 666 O O . ALA A 1 91 ? -4.212 11.392 7.448 1.00 86.31 91 ALA A O 1
ATOM 667 N N . ALA A 1 92 ? -4.118 13.338 6.327 1.00 86.50 92 ALA A N 1
ATOM 668 C CA . ALA A 1 92 ? -2.663 13.347 6.191 1.00 86.50 92 ALA A CA 1
ATOM 669 C C . ALA A 1 92 ? -1.972 13.333 7.563 1.00 86.50 92 ALA A C 1
ATOM 671 O O . ALA A 1 92 ? -1.024 12.582 7.770 1.00 86.50 92 ALA A O 1
ATOM 672 N N . GLN A 1 93 ? -2.499 14.088 8.531 1.00 90.19 93 GLN A N 1
ATOM 673 C CA . GLN A 1 93 ? -1.992 14.101 9.907 1.00 90.19 93 GLN A CA 1
ATOM 674 C C . GLN A 1 93 ? -2.147 12.738 10.597 1.00 90.19 93 GLN A C 1
ATOM 676 O O . GLN A 1 93 ? -1.204 12.260 11.228 1.00 90.19 93 GLN A O 1
ATOM 681 N N . ARG A 1 94 ? -3.307 12.081 10.447 1.00 91.44 94 ARG A N 1
ATOM 682 C CA . ARG A 1 94 ? -3.541 10.730 10.990 1.00 91.44 94 ARG A CA 1
ATOM 683 C C . ARG A 1 94 ? -2.617 9.689 10.361 1.00 91.44 94 ARG A C 1
ATOM 685 O O . ARG A 1 94 ? -2.062 8.872 11.087 1.00 91.44 94 ARG A O 1
ATOM 692 N N . ILE A 1 95 ? -2.417 9.749 9.045 1.00 90.62 95 ILE A N 1
ATOM 693 C CA . ILE A 1 95 ? -1.505 8.853 8.321 1.00 90.62 95 ILE A CA 1
ATOM 694 C C . ILE A 1 95 ? -0.062 9.070 8.786 1.00 90.62 95 ILE A C 1
ATOM 696 O O . ILE A 1 95 ? 0.612 8.111 9.150 1.00 90.62 95 ILE A O 1
ATOM 700 N N . ALA A 1 96 ? 0.396 10.323 8.852 1.00 92.00 96 ALA A N 1
ATOM 701 C CA . ALA A 1 96 ? 1.744 10.651 9.312 1.00 92.00 96 ALA A CA 1
ATOM 702 C C . ALA A 1 96 ? 1.987 10.201 10.759 1.00 92.00 96 ALA A C 1
ATOM 704 O O . ALA A 1 96 ? 3.062 9.696 11.078 1.00 92.00 96 ALA A O 1
ATOM 705 N N . LYS A 1 97 ? 0.989 10.358 11.636 1.00 94.81 97 LYS A N 1
ATOM 706 C CA . LYS A 1 97 ? 1.051 9.860 13.013 1.00 94.81 97 LYS A CA 1
ATOM 707 C C . LYS A 1 97 ? 1.162 8.333 13.049 1.00 94.81 97 LYS A C 1
ATOM 709 O O . LYS A 1 97 ? 2.080 7.824 13.681 1.00 94.81 97 LYS A O 1
ATOM 714 N N . ALA A 1 98 ? 0.294 7.623 12.330 1.00 94.62 98 ALA A N 1
ATOM 715 C CA . ALA A 1 98 ? 0.302 6.162 12.302 1.00 94.62 98 ALA A CA 1
ATOM 716 C C . ALA A 1 98 ? 1.613 5.586 11.744 1.00 94.62 98 ALA A C 1
ATOM 718 O O . ALA A 1 98 ? 2.095 4.574 12.242 1.00 94.62 98 ALA A O 1
ATOM 719 N N . LEU A 1 99 ? 2.216 6.236 10.742 1.00 94.06 99 LEU A N 1
ATOM 720 C CA . LEU A 1 99 ? 3.528 5.844 10.217 1.00 94.06 99 LEU A CA 1
ATOM 721 C C . LEU A 1 99 ? 4.636 6.001 11.264 1.00 94.06 99 LEU A C 1
ATOM 723 O O . LEU A 1 99 ? 5.451 5.098 11.414 1.00 94.06 99 LEU A O 1
ATOM 727 N N . LYS A 1 100 ? 4.643 7.105 12.024 1.00 95.25 100 LYS A N 1
ATOM 728 C CA . LYS A 1 100 ? 5.60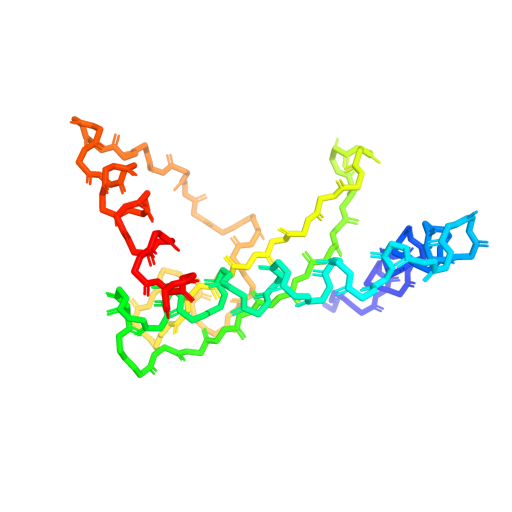9 7.309 13.118 1.00 95.25 100 LYS A CA 1
ATOM 729 C C . LYS A 1 100 ? 5.451 6.266 14.221 1.00 95.25 100 LYS A C 1
ATOM 731 O O . LYS A 1 100 ? 6.445 5.736 14.695 1.00 95.25 100 LYS A O 1
ATOM 736 N N . GLU A 1 101 ? 4.215 5.965 14.609 1.00 94.81 101 GLU A N 1
ATOM 737 C CA . GLU A 1 101 ? 3.920 4.964 15.642 1.00 94.81 101 GLU A CA 1
ATOM 738 C C . GLU A 1 101 ? 4.263 3.541 15.185 1.00 94.81 101 GLU A C 1
ATOM 740 O O . GLU A 1 101 ? 4.703 2.738 15.994 1.00 94.81 101 GLU A O 1
ATOM 745 N N . ALA A 1 102 ? 4.108 3.223 13.897 1.00 93.31 102 ALA A N 1
ATOM 746 C CA . ALA A 1 102 ? 4.446 1.908 13.350 1.00 93.31 102 ALA A CA 1
ATOM 747 C C . ALA A 1 102 ? 5.955 1.686 13.120 1.00 93.31 102 ALA A C 1
ATOM 749 O O . ALA A 1 102 ? 6.362 0.550 12.839 1.00 93.31 102 ALA A O 1
ATOM 750 N N . ALA A 1 103 ? 6.749 2.761 13.164 1.00 89.31 103 ALA A N 1
ATOM 751 C CA . ALA A 1 103 ? 8.206 2.749 13.033 1.00 89.31 103 ALA A CA 1
ATOM 752 C C . ALA A 1 103 ? 8.936 2.679 14.388 1.00 89.31 103 ALA A C 1
ATOM 754 O O . ALA A 1 103 ? 10.142 2.436 14.395 1.00 89.31 103 ALA A O 1
ATOM 755 N N . ALA A 1 104 ? 8.221 2.918 15.493 1.00 77.00 104 ALA A N 1
ATOM 756 C CA . ALA A 1 104 ? 8.711 2.771 16.863 1.00 77.00 104 ALA A CA 1
ATOM 757 C C . ALA A 1 104 ? 8.593 1.316 17.341 1.00 77.00 104 ALA A C 1
ATOM 759 O O . ALA A 1 104 ? 9.472 0.903 18.129 1.00 77.00 104 ALA A O 1
#

pLDDT: mean 87.35, std 13.76, range [35.81, 97.69]

Foldseek 3Di:
DCPVQQVVQCVVVVVVCVVPVVCPVVVVVVLVLLQQLVCVVPPPWDWDWGFGCPVPPPTDIDTDTHDCPDQQPPHDPPPGDDDDDDPPCVVVVSSVVSSVVSVD

Secondary structure (DSSP, 8-state):
---SSHHHHTHHHHHHHHH-STHHHHHHHHHHHHHHHHHHHSTTPEEEEEE--SS--S--EEEEEE-TTSTTTTS-STTSSPPPPPGGGHHHHHHHHHHHHHH-

Sequence (104 aa):
IWEGSGNVICLDVLRAAARDPESVAALLDEIALASRALRALHPGCKLNVAALGNVVSQLHVHVIARHAGDAAWPKPVWGVGECAAYRDGAAAQRIAKALKEAAA

Radius of gyration: 15.25 Å; chains: 1; bounding box: 39×31×36 Å